Protein AF-A0AAE1PW12-F1 (afdb_monomer_lite)

Foldseek 3Di:
DDPPPPDDDDDDPDDDDCVVPQKDWDWDKDADPVGDIDIDIDIGGDDDDPPDDDDDDDDWDWDWDDDPPDPDIDTDTDD

Organism: NCBI:txid1843537

Sequence (79 aa):
MDNGRGGAEVWTTGGVDREEHPSLSVGVRVSDAGGLSATNILTIIVDDLNDNPMKPGAKTVYLWKTQPWGNNIILKGFR

Radius of gyration: 28.78 Å; chains: 1; bounding box: 75×35×54 Å

pLDDT: mean 82.49, std 11.2, range [50.66, 95.69]

Structure (mmCIF, N/CA/C/O backbone):
data_AF-A0AAE1PW12-F1
#
_entry.id   AF-A0AAE1PW12-F1
#
loop_
_atom_site.group_PDB
_atom_site.id
_atom_site.type_symbol
_atom_site.label_atom_id
_atom_site.label_alt_id
_atom_site.label_comp_id
_atom_site.label_asym_id
_atom_site.label_entity_id
_atom_site.label_seq_id
_atom_site.pdbx_PDB_ins_code
_atom_site.Cartn_x
_atom_site.Cartn_y
_atom_site.Cartn_z
_atom_site.occupancy
_atom_site.B_iso_or_equiv
_atom_site.auth_seq_id
_atom_site.auth_comp_id
_atom_site.auth_asym_id
_atom_site.auth_atom_id
_atom_site.pdbx_PDB_model_num
ATOM 1 N N . MET A 1 1 ? -17.397 -1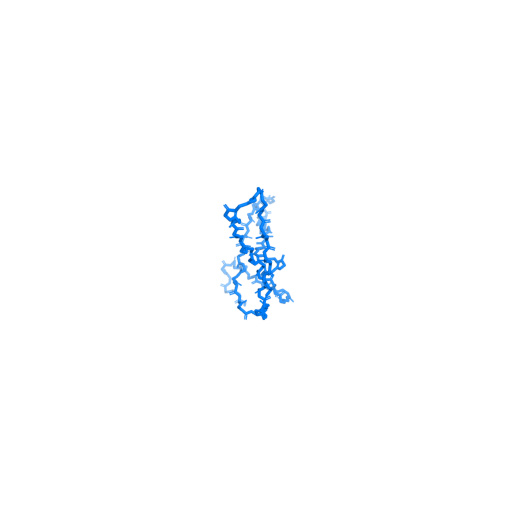5.140 6.087 1.00 50.66 1 MET A N 1
ATOM 2 C CA . MET A 1 1 ? -18.344 -14.932 7.207 1.00 50.66 1 MET A CA 1
ATOM 3 C C . MET A 1 1 ? -17.630 -15.381 8.470 1.00 50.66 1 MET A C 1
ATOM 5 O O . MET A 1 1 ? -17.313 -16.560 8.567 1.00 50.66 1 MET A O 1
ATOM 9 N N . ASP A 1 2 ? -17.242 -14.452 9.346 1.00 59.59 2 ASP A N 1
ATOM 10 C CA . ASP A 1 2 ? -16.494 -14.765 10.564 1.00 59.59 2 ASP A CA 1
ATOM 11 C C . ASP A 1 2 ? -17.461 -15.298 11.636 1.00 59.59 2 ASP A C 1
ATOM 13 O O . ASP A 1 2 ? -18.531 -14.746 11.869 1.00 59.59 2 ASP A O 1
ATOM 17 N N . ASN A 1 3 ? -17.133 -16.419 12.277 1.00 52.44 3 ASN A N 1
ATOM 18 C CA . ASN A 1 3 ? -17.986 -17.064 13.286 1.00 52.44 3 ASN A CA 1
ATOM 19 C C . ASN A 1 3 ? -18.024 -16.273 14.619 1.00 52.44 3 ASN A C 1
ATOM 21 O O . ASN A 1 3 ? -17.686 -16.815 15.671 1.00 52.44 3 ASN A O 1
ATOM 25 N N . GLY A 1 4 ? -18.382 -14.987 14.594 1.00 57.66 4 GLY A N 1
ATOM 26 C CA . GLY A 1 4 ? -18.577 -14.159 15.788 1.00 57.66 4 GLY A CA 1
ATOM 27 C C . GLY A 1 4 ? -17.298 -13.836 16.566 1.00 57.66 4 GLY A C 1
ATOM 28 O O . GLY A 1 4 ? -17.365 -13.621 17.774 1.00 57.66 4 GLY A O 1
ATOM 29 N N . ARG A 1 5 ? -16.131 -13.825 15.905 1.00 65.38 5 ARG A N 1
ATOM 30 C CA . ARG A 1 5 ? -14.835 -13.513 16.543 1.00 65.38 5 ARG A CA 1
ATOM 31 C C . ARG A 1 5 ? -14.375 -12.064 16.348 1.00 65.38 5 ARG A C 1
ATOM 33 O O . ARG A 1 5 ? -13.336 -11.706 16.892 1.00 65.38 5 ARG A O 1
ATOM 40 N N . GLY A 1 6 ? -15.138 -11.236 15.629 1.00 69.81 6 GLY A N 1
ATOM 41 C CA . GLY A 1 6 ? -14.820 -9.817 15.439 1.00 69.81 6 GLY A CA 1
ATOM 42 C C . GLY A 1 6 ? -13.665 -9.601 14.463 1.00 69.81 6 GLY A C 1
ATOM 43 O O . GLY A 1 6 ? -12.843 -8.709 14.665 1.00 69.81 6 GLY A O 1
ATOM 44 N N . GLY A 1 7 ? -13.565 -10.450 13.439 1.00 74.94 7 GLY A N 1
ATOM 45 C CA . GLY A 1 7 ? -12.534 -10.335 12.414 1.00 74.94 7 GLY A CA 1
ATOM 46 C C . GLY A 1 7 ? -12.900 -9.286 11.365 1.00 74.94 7 GLY A C 1
ATOM 47 O O . GLY A 1 7 ? -14.052 -9.189 10.952 1.00 74.94 7 GLY A O 1
ATOM 48 N N . ALA A 1 8 ? -11.905 -8.531 10.902 1.00 82.19 8 ALA A N 1
ATOM 49 C CA . ALA A 1 8 ? -12.018 -7.695 9.713 1.00 82.19 8 ALA A CA 1
ATOM 50 C C . ALA A 1 8 ? -11.196 -8.324 8.585 1.00 82.19 8 ALA A C 1
ATOM 52 O O . ALA A 1 8 ? -10.072 -8.773 8.810 1.00 82.19 8 ALA A O 1
ATOM 53 N N . GLU A 1 9 ? -11.757 -8.355 7.381 1.00 87.75 9 GLU A N 1
ATOM 54 C CA . GLU A 1 9 ? -11.065 -8.822 6.184 1.00 87.75 9 GLU A CA 1
ATOM 55 C C . GLU A 1 9 ? -10.779 -7.631 5.270 1.00 87.75 9 GLU A C 1
ATOM 57 O O . GLU A 1 9 ? -11.607 -6.728 5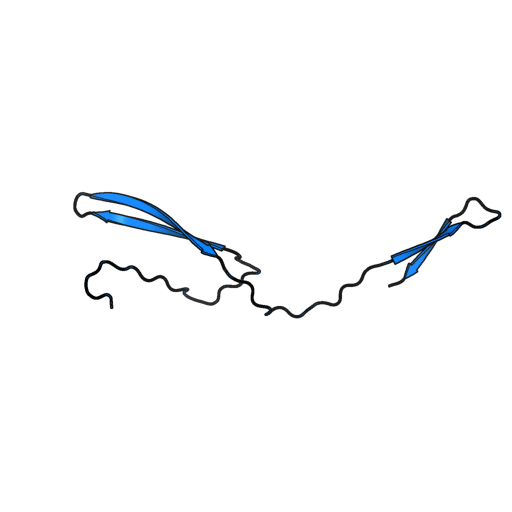.134 1.00 87.75 9 GLU A O 1
ATOM 62 N N . VAL A 1 10 ? -9.594 -7.620 4.664 1.00 89.19 10 VAL A N 1
ATOM 63 C CA . VAL A 1 10 ? -9.146 -6.556 3.766 1.00 89.19 10 VAL A CA 1
ATOM 64 C C . VAL A 1 10 ? -8.874 -7.172 2.404 1.00 89.19 10 VAL A C 1
ATOM 66 O O . VAL A 1 10 ? -8.106 -8.122 2.292 1.00 89.19 10 VAL A O 1
ATOM 69 N N . TRP A 1 11 ? -9.496 -6.600 1.378 1.00 91.25 11 TRP A N 1
ATOM 70 C CA . TRP A 1 11 ? -9.337 -6.995 -0.017 1.00 91.25 11 TRP A CA 1
ATOM 71 C C . TRP A 1 11 ? -8.899 -5.787 -0.832 1.00 91.25 11 TRP A C 1
ATOM 73 O O . TRP A 1 11 ? -9.339 -4.663 -0.574 1.00 91.25 11 TRP A O 1
ATOM 83 N N . THR A 1 12 ? -8.070 -6.012 -1.846 1.00 90.81 12 THR A N 1
ATOM 84 C CA . THR A 1 12 ? -7.846 -4.999 -2.875 1.00 90.81 12 THR A CA 1
ATOM 85 C C . THR A 1 12 ? -9.067 -4.948 -3.792 1.00 90.81 12 THR A C 1
ATOM 87 O O . THR A 1 12 ? -9.671 -5.970 -4.115 1.00 90.81 12 THR A O 1
ATOM 90 N N . THR A 1 13 ? -9.462 -3.749 -4.215 1.00 89.56 13 THR A N 1
ATOM 91 C CA . THR A 1 13 ? -10.585 -3.566 -5.152 1.00 89.56 13 THR A CA 1
ATOM 92 C C . THR A 1 13 ? -10.177 -3.776 -6.612 1.00 89.56 13 THR A C 1
ATOM 94 O O . THR A 1 13 ? -11.037 -3.855 -7.486 1.00 89.56 13 THR A O 1
ATOM 97 N N . GLY A 1 14 ? -8.875 -3.876 -6.879 1.00 89.44 14 GLY A N 1
ATOM 98 C CA . GLY A 1 14 ? -8.295 -4.068 -8.200 1.00 89.44 14 GLY A CA 1
ATOM 99 C C . GLY A 1 14 ? -6.838 -4.517 -8.120 1.00 89.44 14 GLY A C 1
ATOM 100 O O . GLY A 1 14 ? -6.352 -4.905 -7.052 1.00 89.44 14 GLY A O 1
ATOM 101 N N . GLY A 1 15 ? -6.159 -4.474 -9.268 1.00 88.69 15 GLY A N 1
ATOM 102 C CA . GLY A 1 15 ? -4.725 -4.739 -9.357 1.00 88.69 15 GLY A CA 1
ATOM 103 C C . GLY A 1 15 ? -3.912 -3.699 -8.588 1.00 88.69 15 GLY A C 1
ATOM 104 O O . GLY A 1 15 ? -4.306 -2.537 -8.501 1.00 88.69 15 GLY A O 1
ATOM 105 N N . VAL A 1 16 ? -2.788 -4.139 -8.031 1.00 89.81 16 VAL A N 1
ATOM 106 C CA . VAL A 1 16 ? -1.799 -3.280 -7.380 1.00 89.81 16 VAL A CA 1
ATOM 107 C C . VAL A 1 16 ? -0.503 -3.430 -8.160 1.00 89.81 16 VAL A C 1
ATOM 109 O O . VAL A 1 16 ? -0.114 -4.554 -8.467 1.00 89.81 16 VAL A O 1
ATOM 112 N N . ASP A 1 17 ? 0.126 -2.308 -8.484 1.00 88.81 17 ASP A N 1
ATOM 113 C CA . ASP A 1 17 ? 1.398 -2.251 -9.195 1.00 88.81 17 ASP A CA 1
ATOM 114 C C . ASP A 1 17 ? 2.471 -1.713 -8.243 1.00 88.81 17 ASP A C 1
ATOM 116 O O . ASP A 1 17 ? 2.306 -0.636 -7.658 1.00 88.81 17 ASP A O 1
ATOM 120 N N . ARG A 1 18 ? 3.558 -2.465 -8.050 1.00 90.75 18 ARG A N 1
ATOM 121 C CA . ARG A 1 18 ? 4.635 -2.068 -7.135 1.00 90.75 18 ARG A CA 1
ATOM 122 C C . ARG A 1 18 ? 5.387 -0.847 -7.673 1.00 90.75 18 ARG A C 1
ATOM 124 O O . ARG A 1 18 ? 5.894 -0.045 -6.885 1.00 90.75 18 ARG A O 1
ATOM 131 N N . GLU A 1 19 ? 5.473 -0.695 -8.989 1.00 89.81 19 GLU A N 1
ATOM 132 C CA . GLU A 1 19 ? 6.133 0.413 -9.679 1.00 89.81 19 GLU A CA 1
ATOM 133 C C . GLU A 1 19 ? 5.456 1.748 -9.358 1.00 89.81 19 GLU A C 1
ATOM 135 O O . GLU A 1 19 ? 6.130 2.774 -9.240 1.00 89.81 19 GLU A O 1
ATOM 140 N N . GLU A 1 20 ? 4.135 1.728 -9.189 1.00 90.62 20 GLU A N 1
ATOM 141 C CA . GLU A 1 20 ? 3.331 2.892 -8.830 1.00 90.62 20 GLU A CA 1
ATOM 142 C C . GLU A 1 20 ? 3.204 3.045 -7.306 1.00 90.62 20 GLU A C 1
ATOM 144 O O . GLU A 1 20 ? 3.359 4.143 -6.756 1.00 90.62 20 GLU A O 1
ATOM 149 N N . HIS A 1 21 ? 2.950 1.939 -6.603 1.00 91.62 21 HIS A N 1
ATOM 150 C CA . HIS A 1 21 ? 2.639 1.910 -5.176 1.00 91.62 21 HIS A CA 1
ATOM 151 C C . HIS A 1 21 ? 3.372 0.761 -4.461 1.00 91.62 21 HIS A C 1
ATOM 153 O O . HIS A 1 21 ? 2.799 -0.306 -4.246 1.00 91.62 21 HIS A O 1
ATOM 159 N N . PRO A 1 22 ? 4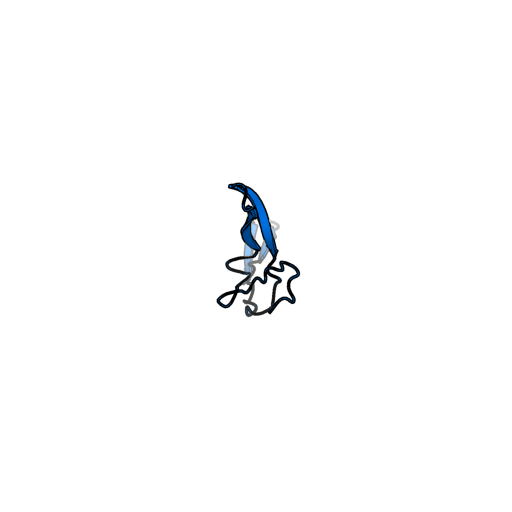.620 0.971 -4.003 1.00 92.38 22 PRO A N 1
ATOM 160 C CA . PRO A 1 22 ? 5.392 -0.069 -3.313 1.00 92.38 22 PRO A CA 1
ATOM 161 C C . PRO A 1 22 ? 4.841 -0.411 -1.918 1.00 92.38 22 PRO A C 1
ATOM 163 O O . PRO A 1 22 ? 5.160 -1.455 -1.345 1.00 92.38 22 PRO A O 1
ATOM 166 N N . SER A 1 23 ? 4.024 0.471 -1.339 1.00 94.19 23 SER A N 1
ATOM 167 C CA . SER A 1 23 ? 3.309 0.219 -0.093 1.00 94.19 23 SER A CA 1
ATOM 168 C C . SER A 1 23 ? 2.003 1.006 -0.021 1.00 94.19 23 SER A C 1
ATOM 170 O O . SER A 1 23 ? 1.852 2.064 -0.634 1.00 94.19 23 SER A O 1
ATOM 172 N N . LEU A 1 24 ? 1.055 0.486 0.758 1.00 93.62 24 LEU A N 1
ATOM 173 C CA . LEU A 1 24 ? -0.234 1.113 1.041 1.00 93.62 24 LEU A CA 1
ATOM 174 C C . LEU A 1 24 ? -0.406 1.262 2.555 1.00 93.62 24 LEU A C 1
ATOM 176 O O . LEU A 1 24 ? -0.005 0.393 3.328 1.00 93.62 24 LEU A O 1
ATOM 180 N N . SER A 1 25 ? -1.014 2.365 2.986 1.00 94.25 25 SER A N 1
ATOM 181 C CA . SER A 1 25 ? -1.323 2.624 4.397 1.00 94.25 25 SER A CA 1
ATOM 182 C C . SER A 1 25 ? -2.829 2.724 4.593 1.00 94.25 25 SER A C 1
ATOM 184 O O . SER A 1 25 ? -3.479 3.574 3.988 1.00 94.25 25 SER A O 1
ATOM 186 N N . VAL A 1 26 ? -3.381 1.876 5.456 1.00 92.50 26 VAL A N 1
ATOM 187 C CA . VAL A 1 26 ? -4.819 1.819 5.742 1.00 92.50 26 VAL A CA 1
ATOM 188 C C . VAL A 1 26 ? -5.060 2.180 7.202 1.00 92.50 26 VAL A C 1
ATOM 190 O O . VAL A 1 26 ? -4.576 1.508 8.109 1.00 92.50 26 VAL A O 1
ATOM 193 N N . GLY A 1 27 ? -5.820 3.248 7.444 1.00 94.38 27 GLY A N 1
ATOM 194 C CA . GLY A 1 27 ? -6.258 3.619 8.788 1.00 94.38 27 GLY A CA 1
ATOM 195 C C . GLY A 1 27 ? -7.421 2.741 9.245 1.00 94.38 27 GLY A C 1
ATOM 196 O O . GLY A 1 27 ? -8.520 2.836 8.706 1.00 94.38 27 GLY A O 1
ATOM 197 N N . VAL A 1 28 ? -7.195 1.911 10.258 1.00 92.25 28 VAL A N 1
ATOM 198 C CA . VAL A 1 28 ? -8.212 1.057 10.879 1.00 92.25 28 VAL A CA 1
ATOM 199 C C . VAL A 1 28 ? -8.687 1.717 12.164 1.00 92.25 28 VAL A C 1
ATOM 201 O O . VAL A 1 28 ? -7.910 1.867 13.105 1.00 92.25 28 VAL A O 1
ATOM 204 N N . ARG A 1 29 ? -9.966 2.101 12.214 1.00 93.06 29 ARG A N 1
ATOM 205 C CA . ARG A 1 29 ? -10.606 2.673 13.404 1.00 93.06 29 ARG A CA 1
ATOM 206 C C . ARG A 1 29 ? -11.533 1.650 14.049 1.00 93.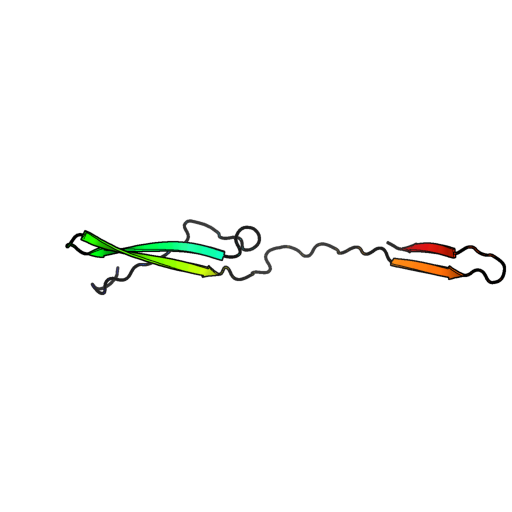06 29 ARG A C 1
ATOM 208 O O . ARG A 1 29 ? -12.430 1.132 13.393 1.00 93.06 29 ARG A O 1
ATOM 215 N N . VAL A 1 30 ? -11.346 1.418 15.343 1.00 90.69 30 VAL A N 1
ATOM 216 C CA . VAL A 1 30 ? -12.231 0.599 16.178 1.00 90.69 30 VAL A CA 1
ATOM 217 C C . VAL A 1 30 ? -12.962 1.525 17.140 1.00 90.69 30 VAL A C 1
ATOM 219 O O . VAL A 1 30 ? -12.341 2.415 17.720 1.00 90.69 30 VAL A O 1
ATOM 222 N N . SER A 1 31 ? -14.270 1.335 17.301 1.00 91.44 31 SER A N 1
ATOM 223 C CA . SER A 1 31 ? -15.113 2.114 18.212 1.00 91.44 31 SER A CA 1
ATOM 224 C C . SER A 1 31 ? -15.969 1.212 19.091 1.00 91.44 31 SER A C 1
ATOM 226 O O . SER A 1 31 ? -16.479 0.200 18.608 1.00 91.44 31 SER A O 1
ATOM 228 N N . ASP A 1 32 ? -16.158 1.597 20.352 1.00 90.25 32 ASP A N 1
ATOM 229 C CA . ASP A 1 32 ? -17.072 0.921 21.272 1.00 90.25 32 ASP A CA 1
ATOM 230 C C . ASP A 1 32 ? -18.449 1.606 21.335 1.00 90.25 32 ASP A C 1
ATOM 232 O O . ASP A 1 32 ? -18.655 2.710 20.825 1.00 90.25 32 ASP A O 1
ATOM 236 N N . ALA A 1 33 ? -19.416 0.934 21.967 1.00 90.00 33 ALA A N 1
ATOM 237 C CA . ALA A 1 33 ? -20.770 1.461 22.148 1.00 90.00 33 ALA A CA 1
ATOM 238 C C . ALA A 1 33 ? -20.842 2.644 23.137 1.00 90.00 33 ALA A C 1
ATOM 240 O O . ALA A 1 33 ? -21.851 3.346 23.174 1.00 90.00 33 ALA A O 1
ATOM 241 N N . GLY A 1 34 ? -19.792 2.863 23.936 1.00 90.19 34 GLY A N 1
ATOM 242 C CA . GLY A 1 34 ? -19.660 3.982 24.870 1.00 90.19 34 GLY A CA 1
ATOM 243 C C . GLY A 1 34 ? -19.111 5.259 24.224 1.00 90.19 34 GLY A C 1
ATOM 244 O O . GLY A 1 34 ? -19.052 6.293 24.885 1.00 90.19 34 GLY A O 1
ATOM 245 N N . GLY A 1 35 ? -18.741 5.207 22.940 1.00 92.88 35 GLY A N 1
ATOM 246 C CA . GLY A 1 35 ? -18.290 6.351 22.150 1.00 92.88 35 GLY A CA 1
ATOM 247 C C . GLY A 1 35 ? -16.773 6.543 22.102 1.00 92.88 35 GLY A C 1
ATOM 248 O O . GLY A 1 35 ? -16.314 7.510 21.490 1.00 92.88 35 GLY A O 1
ATOM 249 N N . LEU A 1 36 ? -15.978 5.648 22.694 1.00 95.62 36 LEU A N 1
ATOM 250 C CA . LEU A 1 36 ? -14.523 5.700 22.550 1.00 95.62 36 LEU A CA 1
ATOM 251 C C . LEU A 1 36 ? -14.107 5.087 21.215 1.00 95.62 36 LEU A C 1
A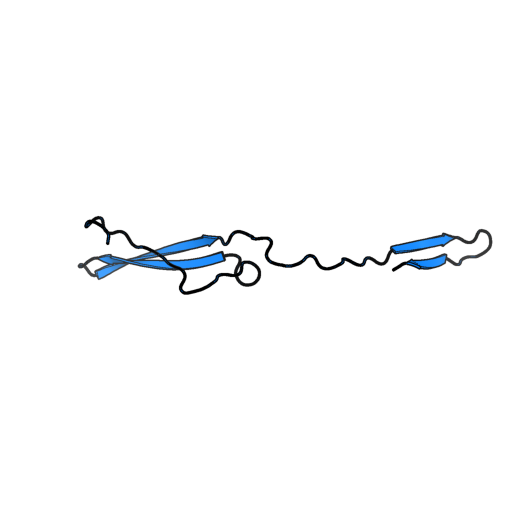TOM 253 O O . LEU A 1 36 ? -14.747 4.175 20.689 1.00 95.62 36 LEU A O 1
ATOM 257 N N . SER A 1 37 ? -13.005 5.584 20.655 1.00 94.88 37 SER A N 1
ATOM 258 C CA . SER A 1 37 ? -12.418 4.994 19.457 1.00 94.88 37 SER A CA 1
ATOM 259 C C . SER A 1 37 ? -10.905 5.112 19.433 1.00 94.88 37 SER A C 1
ATOM 261 O O . SER A 1 37 ? -10.363 6.121 19.882 1.00 94.88 37 SER A O 1
ATOM 263 N N . ALA A 1 38 ? -10.252 4.125 18.830 1.00 93.69 38 ALA A N 1
ATOM 264 C CA . ALA A 1 38 ? -8.822 4.118 18.557 1.00 93.69 38 ALA A CA 1
ATOM 265 C C . ALA A 1 38 ? -8.579 3.870 17.065 1.00 93.69 38 ALA A C 1
ATOM 267 O O . ALA A 1 38 ? -9.312 3.103 16.440 1.00 93.69 38 ALA A O 1
ATOM 268 N N . THR A 1 39 ? -7.549 4.504 16.507 1.00 95.69 39 THR A N 1
ATOM 269 C CA . THR A 1 39 ? -7.139 4.317 15.111 1.00 95.69 39 THR A CA 1
ATOM 270 C C . THR A 1 39 ? -5.705 3.814 15.064 1.00 95.69 39 THR A C 1
ATOM 272 O O . THR A 1 39 ? -4.835 4.405 15.697 1.00 95.69 39 THR A O 1
ATOM 275 N N . ASN A 1 40 ? -5.457 2.764 14.285 1.00 94.31 40 ASN A N 1
ATOM 276 C CA . ASN A 1 40 ? -4.125 2.246 13.987 1.00 94.31 40 ASN A CA 1
ATOM 277 C C . ASN A 1 40 ? -3.893 2.208 12.480 1.00 94.31 40 ASN A C 1
ATOM 279 O O . ASN A 1 40 ? -4.834 2.069 11.702 1.00 94.31 40 ASN A O 1
ATOM 283 N N . ILE A 1 41 ? -2.633 2.319 12.070 1.00 95.62 41 ILE A N 1
ATOM 284 C CA . ILE A 1 41 ? -2.251 2.211 10.662 1.00 95.62 41 ILE A CA 1
ATOM 285 C C . ILE A 1 41 ? -1.823 0.772 10.382 1.00 95.62 41 ILE A C 1
ATOM 287 O O . ILE A 1 41 ? -0.916 0.250 11.026 1.00 95.62 41 ILE A O 1
ATOM 291 N N . LEU A 1 42 ? -2.477 0.150 9.406 1.00 92.25 42 LEU A N 1
ATOM 292 C CA . LEU A 1 42 ? -2.044 -1.086 8.776 1.00 92.25 42 LEU A CA 1
ATOM 293 C C . LEU A 1 42 ? -1.190 -0.731 7.557 1.00 92.25 42 LEU A C 1
ATOM 295 O O . LEU A 1 42 ? -1.680 -0.106 6.616 1.00 92.25 42 LEU A O 1
ATOM 299 N N . THR A 1 43 ? 0.070 -1.151 7.570 1.00 95.00 43 THR A N 1
ATOM 300 C CA . THR A 1 43 ? 0.972 -1.011 6.423 1.00 95.00 43 THR A CA 1
ATOM 301 C C . THR A 1 43 ? 0.961 -2.296 5.610 1.00 95.00 43 THR A C 1
ATOM 303 O O . THR A 1 43 ? 1.254 -3.367 6.138 1.00 95.00 43 THR A O 1
ATOM 306 N N . ILE A 1 44 ? 0.649 -2.182 4.324 1.00 93.25 44 ILE A N 1
ATOM 307 C CA . ILE A 1 44 ? 0.684 -3.273 3.352 1.00 93.25 44 ILE A CA 1
ATOM 308 C C . ILE A 1 44 ? 1.904 -3.044 2.463 1.00 93.25 44 ILE A C 1
ATOM 310 O O . ILE A 1 44 ? 2.061 -1.961 1.898 1.00 93.25 44 ILE A O 1
ATOM 314 N N . ILE A 1 45 ? 2.770 -4.047 2.357 1.00 93.12 45 ILE A N 1
ATOM 315 C CA . ILE A 1 45 ? 3.943 -4.024 1.479 1.00 93.12 45 ILE A CA 1
ATOM 316 C C . ILE A 1 45 ? 3.581 -4.794 0.212 1.00 93.12 45 ILE A C 1
ATOM 318 O O . ILE A 1 45 ? 3.022 -5.887 0.304 1.00 93.12 45 ILE A O 1
ATOM 322 N N . VAL A 1 46 ? 3.862 -4.207 -0.950 1.00 91.75 46 VAL A N 1
ATOM 323 C CA . VAL A 1 46 ? 3.610 -4.835 -2.249 1.00 91.75 46 VAL A CA 1
ATOM 324 C C . VAL A 1 46 ? 4.905 -5.485 -2.712 1.00 91.75 46 VAL A C 1
ATOM 326 O O . VAL A 1 46 ? 5.900 -4.799 -2.946 1.00 91.75 46 VAL A O 1
ATOM 329 N N . ASP A 1 47 ? 4.897 -6.812 -2.803 1.00 86.69 47 ASP A N 1
ATOM 330 C CA . ASP A 1 47 ? 6.048 -7.558 -3.301 1.00 86.69 47 ASP A CA 1
ATOM 331 C C . ASP A 1 47 ? 6.229 -7.366 -4.808 1.00 86.69 47 ASP A C 1
ATOM 333 O O . ASP A 1 47 ? 5.276 -7.157 -5.559 1.00 86.69 47 ASP A O 1
ATOM 337 N N . ASP A 1 48 ? 7.488 -7.436 -5.237 1.00 85.50 48 ASP A N 1
ATOM 338 C CA . ASP A 1 48 ? 7.874 -7.291 -6.634 1.00 85.50 48 ASP A CA 1
ATOM 339 C C . ASP A 1 48 ? 7.605 -8.573 -7.417 1.00 85.50 48 ASP A C 1
ATOM 341 O O . ASP A 1 48 ? 8.074 -9.653 -7.044 1.00 85.50 48 ASP A O 1
ATOM 345 N N . LEU A 1 49 ? 6.911 -8.443 -8.542 1.00 83.62 49 LEU A N 1
ATOM 346 C CA . LEU A 1 49 ? 6.859 -9.472 -9.567 1.00 83.62 49 LEU A CA 1
ATOM 347 C C . LEU A 1 49 ? 7.640 -8.968 -10.772 1.00 83.62 49 LEU A C 1
ATOM 349 O O . LEU A 1 49 ? 7.563 -7.805 -11.133 1.00 83.62 49 LEU A O 1
ATOM 353 N N . ASN A 1 50 ? 8.375 -9.859 -11.435 1.00 77.19 50 ASN A N 1
ATOM 354 C CA . ASN A 1 50 ? 9.068 -9.511 -12.673 1.00 77.19 50 ASN A CA 1
ATOM 355 C C . ASN A 1 50 ? 8.073 -9.437 -13.849 1.00 77.19 50 ASN A C 1
ATOM 357 O O . ASN A 1 50 ? 8.062 -10.310 -14.720 1.00 77.19 50 ASN A O 1
ATOM 361 N N . ASP A 1 51 ? 7.206 -8.431 -13.833 1.00 78.94 51 ASP A N 1
ATOM 362 C CA . ASP A 1 51 ? 6.151 -8.166 -14.814 1.00 78.94 51 ASP A CA 1
ATOM 363 C C . ASP A 1 51 ? 6.554 -7.116 -15.867 1.00 78.94 51 ASP A C 1
ATOM 365 O O . ASP A 1 51 ? 5.887 -6.965 -16.894 1.00 78.94 51 ASP A O 1
ATOM 369 N N . ASN A 1 52 ? 7.697 -6.455 -15.669 1.00 77.88 52 ASN A N 1
ATOM 370 C CA . ASN A 1 52 ? 8.226 -5.445 -16.571 1.00 77.88 52 ASN A CA 1
ATOM 371 C C . ASN A 1 52 ? 9.361 -6.020 -17.447 1.00 77.88 52 ASN A C 1
ATOM 373 O O . ASN A 1 52 ? 10.345 -6.559 -16.931 1.00 77.88 52 ASN A O 1
ATOM 377 N N . PRO A 1 53 ? 9.292 -5.911 -18.790 1.00 78.75 53 PRO A N 1
ATOM 378 C CA . PRO A 1 53 ? 10.342 -6.427 -19.658 1.00 78.75 53 PRO A CA 1
ATOM 379 C C . PRO A 1 53 ? 11.657 -5.671 -19.450 1.00 78.75 53 PRO A C 1
ATOM 381 O O . PRO A 1 53 ? 11.700 -4.437 -19.413 1.00 78.75 53 PRO A O 1
ATOM 384 N N . MET A 1 54 ? 12.761 -6.419 -19.400 1.00 76.69 54 MET A N 1
ATOM 385 C CA . MET A 1 54 ? 14.098 -5.830 -19.359 1.00 76.69 54 MET A CA 1
ATOM 386 C C . MET A 1 54 ? 14.318 -4.921 -20.574 1.00 76.69 54 MET A C 1
ATOM 388 O O . MET A 1 54 ? 14.179 -5.343 -21.724 1.00 76.69 54 MET A O 1
ATOM 392 N N . LYS A 1 55 ? 14.709 -3.668 -20.323 1.00 79.75 55 LYS A N 1
ATOM 393 C CA . LYS A 1 55 ? 15.105 -2.727 -21.377 1.00 79.75 55 LYS A CA 1
ATOM 394 C C . LYS A 1 55 ? 16.608 -2.856 -21.640 1.00 79.75 55 LYS A C 1
ATOM 396 O O . LYS A 1 55 ? 17.374 -2.939 -20.677 1.00 79.75 55 LYS A O 1
ATOM 401 N N . PRO A 1 56 ? 17.064 -2.835 -22.906 1.00 80.56 56 PRO A N 1
ATOM 402 C CA . PRO A 1 56 ? 18.488 -2.805 -23.211 1.00 80.56 56 PRO A CA 1
ATOM 403 C C . PRO A 1 56 ? 19.154 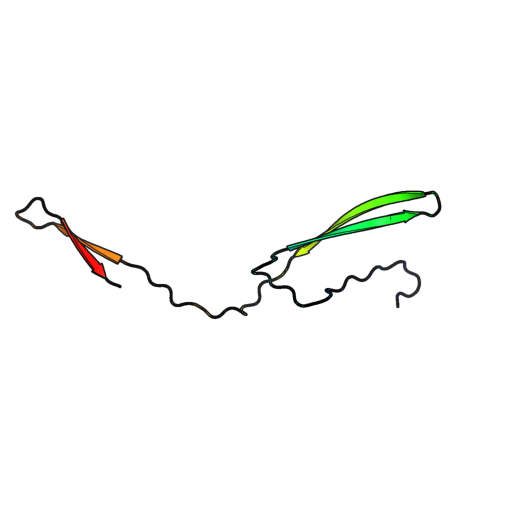-1.603 -22.533 1.00 80.56 56 PRO A C 1
ATOM 405 O O . PRO A 1 56 ? 18.811 -0.451 -22.804 1.00 80.56 56 PRO A O 1
ATOM 408 N N . GLY A 1 57 ? 20.108 -1.866 -21.643 1.00 76.56 57 GLY A N 1
ATOM 409 C CA . GLY A 1 57 ? 20.950 -0.826 -21.068 1.00 76.56 57 GLY A CA 1
ATOM 410 C C . GLY A 1 57 ? 22.057 -0.459 -22.050 1.00 76.56 57 GLY A C 1
ATOM 411 O O . GLY A 1 57 ? 22.888 -1.301 -22.372 1.00 76.56 57 GLY A O 1
ATOM 412 N N . ALA A 1 58 ? 22.100 0.793 -22.503 1.00 81.00 58 ALA A N 1
ATOM 413 C CA . ALA A 1 58 ? 23.255 1.323 -23.222 1.00 81.00 58 ALA A CA 1
ATOM 414 C C . ALA A 1 58 ? 24.156 2.088 -22.245 1.00 81.00 58 ALA A C 1
ATOM 416 O O . ALA A 1 58 ? 23.675 2.878 -21.429 1.00 81.00 58 ALA A O 1
ATOM 417 N N . LYS A 1 59 ? 25.468 1.871 -22.329 1.00 80.19 59 LYS A N 1
ATOM 418 C CA . LYS A 1 59 ? 26.467 2.655 -21.597 1.00 80.19 59 LYS A CA 1
ATOM 419 C C . LYS A 1 59 ? 27.525 3.122 -22.582 1.00 80.19 59 LYS A C 1
ATOM 421 O O . LYS A 1 59 ? 28.156 2.303 -23.236 1.00 80.19 59 LYS A O 1
ATOM 426 N N . THR A 1 60 ? 27.736 4.431 -22.653 1.00 83.31 60 THR A N 1
ATOM 427 C CA . THR A 1 60 ? 28.826 4.995 -23.451 1.00 83.31 60 THR A CA 1
ATOM 428 C C . THR A 1 60 ? 30.124 4.867 -22.670 1.00 83.31 60 THR A C 1
ATOM 430 O O . THR A 1 60 ? 30.248 5.424 -21.577 1.00 83.31 60 THR A O 1
ATOM 433 N N . VAL A 1 61 ? 31.096 4.152 -23.230 1.00 81.06 61 VAL A N 1
ATOM 434 C CA . VAL A 1 61 ? 32.441 4.045 -22.655 1.00 81.06 61 VAL A CA 1
ATOM 435 C C . VAL A 1 61 ? 33.379 4.959 -23.430 1.00 81.06 61 VAL A C 1
ATOM 437 O O . VAL A 1 61 ? 33.423 4.922 -24.662 1.00 81.06 61 VAL A O 1
ATOM 440 N N . TYR A 1 62 ? 34.140 5.774 -22.700 1.00 83.31 62 TYR A N 1
ATOM 441 C CA . TYR A 1 62 ? 35.178 6.626 -23.268 1.00 83.31 62 TYR A CA 1
ATOM 442 C C . TYR A 1 62 ? 36.536 5.958 -23.091 1.00 83.31 62 TYR A C 1
ATOM 444 O O . TYR A 1 62 ? 37.012 5.794 -21.968 1.00 83.31 62 TYR A O 1
ATOM 452 N N . LEU A 1 63 ? 37.180 5.605 -24.201 1.00 81.50 63 LEU A N 1
ATOM 453 C CA . LEU A 1 63 ? 38.607 5.304 -24.197 1.00 81.50 63 LEU A CA 1
ATOM 454 C C . LEU A 1 63 ? 39.366 6.588 -24.492 1.00 81.50 63 LEU A C 1
ATOM 456 O O . LEU A 1 63 ? 39.021 7.324 -25.421 1.00 81.50 63 LEU A O 1
ATOM 460 N N . TRP A 1 64 ? 40.434 6.818 -23.739 1.00 77.25 64 TRP A N 1
ATOM 461 C CA . TRP A 1 64 ? 41.397 7.851 -24.062 1.00 77.25 64 TRP A CA 1
ATOM 462 C C . TRP A 1 64 ? 42.802 7.289 -24.151 1.00 77.25 64 TRP A C 1
ATOM 464 O O . TRP A 1 64 ? 43.158 6.331 -23.468 1.00 77.25 64 TRP A O 1
ATOM 474 N N . LYS A 1 65 ? 43.604 7.898 -25.022 1.00 76.38 65 LYS A N 1
ATOM 475 C CA . LYS A 1 65 ? 45.045 7.674 -25.060 1.00 76.38 65 LYS A CA 1
ATOM 476 C C . LYS A 1 65 ? 45.770 9.004 -25.176 1.00 76.38 65 LYS A C 1
ATOM 478 O O . LYS A 1 65 ? 45.315 9.901 -25.892 1.00 76.38 65 LYS A O 1
ATOM 483 N N . THR A 1 66 ? 46.903 9.109 -24.499 1.00 75.31 66 THR A N 1
ATOM 484 C CA . THR A 1 66 ? 47.840 10.220 -24.656 1.00 75.31 66 THR A CA 1
ATOM 485 C C . THR A 1 66 ? 48.679 10.014 -25.907 1.00 75.31 66 THR A C 1
ATOM 487 O O . THR A 1 66 ? 49.062 8.892 -26.253 1.00 75.31 66 THR A O 1
ATOM 490 N N . GLN A 1 67 ? 48.930 11.098 -26.634 1.00 76.44 67 GLN A N 1
ATOM 491 C CA . GLN A 1 67 ? 49.836 11.064 -27.774 1.00 76.44 67 GLN A CA 1
ATOM 492 C C . GLN A 1 67 ? 51.267 11.311 -27.283 1.00 76.44 67 GLN A C 1
ATOM 494 O O . GLN A 1 67 ? 51.484 12.261 -26.537 1.00 76.44 67 GLN A O 1
ATOM 499 N N . PRO A 1 68 ? 52.256 10.499 -27.703 1.00 72.12 68 PRO A N 1
ATOM 500 C CA . PRO A 1 68 ? 53.602 10.575 -27.136 1.00 72.12 68 PRO A CA 1
ATOM 501 C C . PRO A 1 68 ? 54.355 11.883 -27.446 1.00 72.12 68 PRO A C 1
ATOM 503 O O . PRO A 1 68 ? 55.384 12.133 -26.833 1.00 72.12 68 PRO A O 1
ATOM 506 N N . TRP A 1 69 ? 53.858 12.717 -28.371 1.00 65.69 69 TRP A N 1
ATOM 507 C CA . TRP A 1 69 ? 54.527 13.948 -28.825 1.00 65.69 69 TRP A CA 1
ATOM 508 C C . TRP A 1 69 ? 53.575 15.152 -28.938 1.00 65.69 69 TRP A C 1
ATOM 510 O O . TRP A 1 69 ? 53.800 16.060 -29.733 1.00 65.69 69 TRP A O 1
ATOM 520 N N . GLY A 1 70 ? 52.488 15.173 -28.163 1.00 62.88 70 GLY A N 1
ATOM 521 C CA . GLY A 1 70 ? 51.560 16.304 -28.146 1.00 62.88 70 GLY A CA 1
ATOM 522 C C . GLY A 1 70 ? 50.726 16.354 -26.872 1.00 62.88 70 GLY A C 1
ATOM 523 O O . GLY A 1 70 ? 50.414 15.322 -26.287 1.00 62.88 70 GLY A O 1
ATOM 524 N N . ASN A 1 71 ? 50.318 17.557 -26.465 1.00 70.38 71 ASN A N 1
ATOM 525 C CA . ASN A 1 71 ? 49.554 17.806 -25.232 1.00 70.38 71 ASN A CA 1
ATOM 526 C C . ASN A 1 71 ? 48.063 17.411 -25.330 1.00 70.38 71 ASN A C 1
ATOM 528 O O . ASN A 1 71 ? 47.255 17.833 -24.507 1.00 70.38 71 ASN A O 1
ATOM 532 N N . ASN A 1 72 ? 47.678 16.630 -26.343 1.00 62.50 72 ASN A N 1
ATOM 533 C CA . ASN A 1 72 ? 46.281 16.366 -26.673 1.00 62.50 72 ASN A CA 1
ATOM 534 C C . ASN A 1 72 ? 45.851 14.956 -26.244 1.00 62.50 72 ASN A C 1
ATOM 536 O O . ASN A 1 72 ? 46.554 13.967 -26.469 1.00 62.50 72 ASN A O 1
ATOM 540 N N . ILE A 1 73 ? 44.645 14.869 -25.679 1.00 74.25 73 ILE A N 1
ATOM 541 C CA . ILE A 1 73 ? 43.964 13.616 -25.344 1.00 74.25 73 ILE A CA 1
ATOM 542 C C . ILE A 1 73 ? 42.936 13.322 -26.437 1.00 74.25 73 ILE A C 1
ATOM 544 O O . ILE A 1 73 ? 42.085 14.158 -26.737 1.00 74.25 73 ILE A O 1
ATOM 548 N N . ILE A 1 74 ? 42.986 12.123 -27.021 1.00 75.38 74 ILE A N 1
ATOM 549 C CA . ILE A 1 74 ? 41.943 11.666 -27.947 1.00 75.38 74 ILE A CA 1
ATOM 550 C C . ILE A 1 74 ? 40.914 10.876 -27.154 1.00 75.38 74 ILE A C 1
ATOM 552 O O . ILE A 1 74 ? 41.249 9.817 -26.632 1.00 75.38 74 ILE A O 1
ATOM 556 N N . LEU A 1 75 ? 39.670 11.353 -27.125 1.00 74.94 75 LEU A N 1
ATOM 557 C CA . LEU A 1 75 ? 38.517 10.613 -26.613 1.00 74.94 75 LEU A CA 1
ATOM 558 C C . LEU A 1 75 ? 37.834 9.870 -27.764 1.00 74.94 75 LEU A C 1
ATOM 560 O O . LEU A 1 75 ? 37.482 10.474 -28.778 1.00 74.94 75 LEU A O 1
ATOM 564 N N . LYS A 1 76 ? 37.624 8.563 -27.610 1.00 74.50 76 LYS A N 1
ATOM 565 C CA . LYS A 1 76 ? 36.781 7.763 -28.506 1.00 74.50 76 LYS A CA 1
ATOM 566 C C . LYS A 1 76 ? 35.632 7.165 -27.704 1.00 74.50 76 LYS A C 1
ATOM 568 O O . LYS A 1 76 ? 35.863 6.355 -26.809 1.00 74.50 76 LYS A O 1
ATOM 573 N N . GLY A 1 77 ? 34.414 7.601 -28.016 1.00 68.38 77 GLY A N 1
ATOM 574 C CA . GLY A 1 77 ? 33.190 7.015 -27.480 1.00 68.38 77 GLY A CA 1
ATOM 575 C C . GLY A 1 77 ? 32.769 5.804 -28.306 1.00 68.38 77 GLY A C 1
ATOM 576 O O . GLY A 1 77 ? 32.737 5.882 -29.534 1.00 68.38 77 GLY A O 1
ATOM 577 N N . PHE A 1 78 ? 32.439 4.708 -27.629 1.00 68.31 78 PHE A N 1
ATOM 578 C CA . PHE A 1 78 ? 31.798 3.531 -28.218 1.00 68.31 78 PHE A CA 1
ATOM 579 C C . PHE A 1 78 ? 30.377 3.411 -27.651 1.00 68.31 78 PHE A C 1
ATOM 581 O O . PHE A 1 78 ? 30.165 3.731 -26.476 1.00 68.31 78 PHE A O 1
ATOM 588 N N . ARG A 1 79 ? 29.416 3.018 -28.495 1.00 61.84 79 ARG A N 1
ATOM 589 C CA . ARG A 1 79 ? 28.000 2.837 -28.143 1.00 61.84 79 ARG A CA 1
ATOM 590 C C . ARG A 1 79 ? 27.651 1.360 -28.088 1.00 61.84 79 ARG A C 1
ATOM 592 O O . ARG A 1 79 ? 28.187 0.626 -28.947 1.00 61.84 79 ARG A O 1
#

InterPro domains:
  IPR002126 Cadherin-like [PS50268] (16-58)
  IPR015919 Cadherin-like superfamily [SSF49313] (9-53)

Secondary structure (DSSP, 8-state):
---SS-------SS---TTT-SEEEEEEEEE-TTS-EEEEEEEEE------SPPPPPP--EEEEEE-TTSS-EEEEEE-